Protein AF-A0A7X6X0U5-F1 (afdb_monomer)

Foldseek 3Di:
DVVVVCVVVVHPDDPVVVVVVLVVCCVVQQWDWDADDPGDIDIDGPPVDDWAWEAAPPPRDIDTDDDVVVVVVVCVVCVVVVHDDPDDYDYHYDHDPVRVVVVVVD

Solvent-accessible surface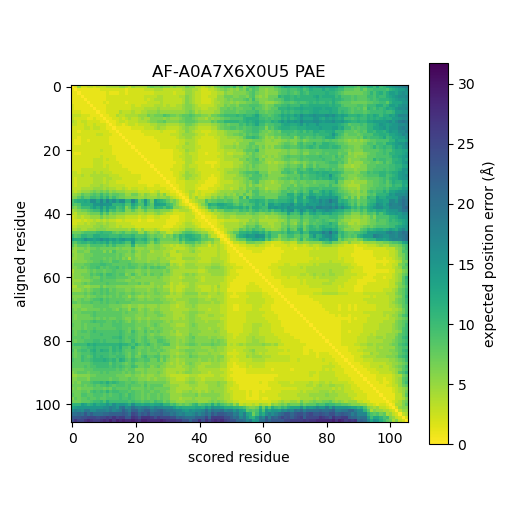 area (backbone atoms only — not comparable to full-atom values): 6603 Å² total; per-residue (Å²): 106,71,66,60,52,40,50,76,70,72,46,94,72,56,68,69,56,52,53,53,50,53,52,49,34,35,76,69,57,52,25,43,77,49,79,46,94,88,79,51,72,47,77,43,74,55,81,80,76,83,66,34,40,39,36,16,79,82,78,69,49,72,43,80,45,77,55,72,69,58,53,55,49,53,53,49,55,29,51,77,70,74,43,84,81,86,78,88,86,58,76,45,80,45,70,44,72,68,61,51,53,62,59,73,76,110

Sequence (106 aa):
DVYRTLIAEDVDIGLATVYRVLTQFEQAGILVRSQFDGGKAVFELNDGDHHDHLICTHCNKVVEFSDEKIETRQYKVAEEHGFVLESHTMMLYGMCPDCARTKRTR

pLDDT: mean 89.97, std 9.04, range [48.16, 98.38]

Nearest PDB structures (foldseek):
  2w57-assembly1_B  TM=9.195E-01  e=4.357E-11  Vibrio cholerae
  5nhk-assembly1_B  TM=9.320E-01  e=3.102E-10  Francisella tularensis
  5nbc-assembly1_D  TM=9.369E-01  e=1.700E-09  Francisella tularensis
  5nbc-assembly1_C  TM=9.352E-01  e=3.063E-09  Francisella tularensis
  1mzb-assembly1_A  TM=7.780E-01  e=2.095E-10  Pseudomonas aeruginosa

Secondary structure (DSSP, 8-state):
-HHHHHHHTT----HHHHHHHHHHHHHTTSEEEEE-TTS-EEEEE--S---EEEEETTT--EEEE--HHHHHHHHHHHHHTT--------EEEE--HHHHHHHHT-

Mean predicted aligned error: 6.22 Å

Radius of gyration: 17.58 Å; Cα contacts (8 Å, |Δi|>4): 97; chains: 1; bounding box: 50×24×43 Å

Structure (mmCIF, N/CA/C/O backbone):
data_AF-A0A7X6X0U5-F1
#
_entry.id   AF-A0A7X6X0U5-F1
#
loop_
_atom_site.group_PDB
_atom_site.id
_atom_site.type_symbol
_atom_site.label_atom_id
_atom_site.label_alt_id
_atom_site.label_comp_id
_atom_site.label_asym_id
_atom_site.label_entity_id
_atom_site.label_seq_id
_atom_site.pdbx_PDB_ins_code
_atom_site.Cartn_x
_atom_site.Cartn_y
_atom_site.Cartn_z
_atom_site.occupancy
_atom_site.B_iso_or_equiv
_atom_site.auth_seq_id
_atom_site.auth_comp_id
_atom_site.auth_asym_id
_atom_site.auth_atom_id
_atom_site.pdbx_PDB_model_num
ATOM 1 N N . ASP A 1 1 ? 8.318 -1.827 -11.071 1.00 85.06 1 ASP A N 1
ATOM 2 C CA . ASP A 1 1 ? 9.002 -3.089 -10.730 1.00 85.06 1 ASP A CA 1
ATOM 3 C C . ASP A 1 1 ? 8.748 -4.158 -11.780 1.00 85.06 1 ASP A C 1
ATOM 5 O O . ASP A 1 1 ? 9.697 -4.478 -12.477 1.00 85.06 1 ASP A O 1
ATOM 9 N N . VAL A 1 2 ? 7.494 -4.548 -12.041 1.00 90.12 2 VAL A N 1
ATOM 10 C CA . VAL A 1 2 ? 7.108 -5.517 -13.098 1.00 90.12 2 VAL A CA 1
ATOM 11 C C . VAL A 1 2 ? 7.838 -5.322 -14.438 1.00 90.12 2 VAL A C 1
ATOM 13 O O . VAL A 1 2 ? 8.499 -6.236 -14.912 1.00 90.12 2 VAL A O 1
ATOM 16 N N . TYR A 1 3 ? 7.796 -4.117 -15.025 1.00 91.19 3 TYR A N 1
ATOM 17 C CA . TYR A 1 3 ? 8.489 -3.837 -16.294 1.00 91.19 3 TYR A CA 1
ATOM 18 C C . TYR A 1 3 ? 10.002 -4.105 -16.233 1.00 91.19 3 TYR A C 1
ATOM 20 O O . TYR A 1 3 ? 10.570 -4.651 -17.170 1.00 91.19 3 TYR A O 1
ATOM 28 N N . ARG A 1 4 ? 10.660 -3.742 -15.123 1.00 90.06 4 ARG A N 1
ATOM 29 C CA . ARG A 1 4 ? 12.106 -3.955 -14.963 1.00 90.06 4 ARG A CA 1
ATOM 30 C C . ARG A 1 4 ? 12.436 -5.441 -14.863 1.00 90.06 4 ARG A C 1
ATOM 32 O O . ARG A 1 4 ? 13.438 -5.851 -15.432 1.00 90.06 4 ARG A O 1
ATOM 39 N N . THR A 1 5 ? 11.601 -6.217 -14.173 1.00 93.69 5 THR A N 1
ATOM 40 C CA . THR A 1 5 ? 11.740 -7.676 -14.089 1.00 93.69 5 THR A CA 1
ATOM 41 C C . THR A 1 5 ? 11.614 -8.317 -15.469 1.00 93.69 5 THR A C 1
ATOM 43 O O . THR A 1 5 ? 12.504 -9.054 -15.862 1.00 93.69 5 THR A O 1
ATOM 46 N N . LEU A 1 6 ? 10.586 -7.957 -16.247 1.00 94.38 6 LEU A N 1
ATOM 47 C CA . LEU A 1 6 ? 10.363 -8.519 -17.586 1.00 94.38 6 LEU A CA 1
ATOM 48 C C . LEU A 1 6 ? 11.524 -8.229 -18.553 1.00 94.38 6 LEU A C 1
ATOM 50 O O . LEU A 1 6 ? 11.956 -9.118 -19.275 1.00 94.38 6 LEU A O 1
ATOM 54 N N . ILE A 1 7 ? 12.083 -7.015 -18.524 1.00 95.00 7 ILE A N 1
ATOM 55 C CA . ILE A 1 7 ? 13.273 -6.684 -19.326 1.00 95.00 7 ILE A CA 1
ATOM 56 C C . ILE A 1 7 ? 14.512 -7.458 -18.850 1.00 95.00 7 ILE A C 1
ATOM 58 O O . ILE A 1 7 ? 15.329 -7.864 -19.669 1.00 95.00 7 ILE A O 1
ATOM 62 N N . ALA A 1 8 ? 14.670 -7.680 -17.540 1.00 94.56 8 ALA A N 1
ATOM 63 C CA . ALA A 1 8 ? 15.770 -8.488 -17.006 1.00 94.56 8 ALA A CA 1
ATOM 64 C C . ALA A 1 8 ? 15.659 -9.977 -17.387 1.00 94.56 8 ALA A C 1
ATOM 66 O O . ALA A 1 8 ? 16.667 -10.678 -17.406 1.00 94.56 8 ALA A O 1
ATOM 67 N N . GLU A 1 9 ? 14.450 -10.437 -17.710 1.00 96.19 9 GLU A N 1
ATOM 68 C CA . GLU A 1 9 ? 14.148 -11.767 -18.250 1.00 96.19 9 GLU A CA 1
ATOM 69 C C . GLU A 1 9 ? 14.173 -11.810 -19.792 1.00 96.19 9 GLU A C 1
ATOM 71 O O . GLU A 1 9 ? 13.753 -12.799 -20.386 1.00 96.19 9 GLU A O 1
ATOM 76 N N . ASP A 1 10 ? 14.680 -10.755 -20.442 1.00 95.06 10 ASP A N 1
ATOM 77 C CA . ASP A 1 10 ? 14.823 -10.633 -21.902 1.00 95.06 10 ASP A CA 1
ATOM 78 C C . ASP A 1 10 ? 13.482 -10.699 -22.669 1.00 95.06 10 ASP A C 1
ATOM 80 O O . ASP A 1 10 ? 13.406 -11.092 -23.835 1.00 95.06 10 ASP A O 1
ATOM 84 N N . VAL A 1 11 ? 12.389 -10.296 -22.009 1.00 95.44 11 VAL A N 1
ATOM 85 C CA . VAL A 1 11 ? 11.056 -10.204 -22.617 1.00 95.44 11 VAL A CA 1
ATOM 86 C C . VAL A 1 11 ? 10.919 -8.879 -23.370 1.00 95.44 11 VAL A C 1
ATOM 88 O O . VAL A 1 11 ? 10.929 -7.806 -22.764 1.00 95.44 11 VAL A O 1
ATOM 91 N N . ASP A 1 12 ? 10.705 -8.944 -24.687 1.00 93.25 12 ASP A N 1
ATOM 92 C CA . ASP A 1 12 ? 10.413 -7.767 -25.515 1.00 93.25 12 ASP A CA 1
ATOM 93 C C . ASP A 1 12 ? 8.968 -7.284 -25.296 1.00 93.25 12 ASP A C 1
ATOM 95 O O . ASP A 1 12 ? 8.003 -7.788 -25.878 1.00 93.25 12 ASP A O 1
ATOM 99 N N . ILE A 1 13 ? 8.804 -6.321 -24.388 1.00 94.69 13 ILE A N 1
ATOM 100 C CA . ILE A 1 13 ? 7.509 -5.740 -24.037 1.00 94.69 13 ILE A CA 1
ATOM 101 C C . ILE A 1 13 ? 7.639 -4.248 -23.741 1.00 94.69 13 ILE A C 1
ATOM 103 O O . ILE A 1 13 ? 8.564 -3.800 -23.075 1.00 94.69 13 ILE A O 1
ATOM 107 N N . GLY A 1 14 ? 6.672 -3.451 -24.198 1.00 94.94 14 GLY A N 1
ATOM 108 C CA . GLY A 1 14 ? 6.616 -2.020 -23.900 1.00 94.94 14 GLY A CA 1
ATOM 109 C C . GLY A 1 14 ? 5.995 -1.709 -22.533 1.00 94.94 14 GLY A C 1
ATOM 110 O O . GLY A 1 14 ? 5.045 -2.365 -22.100 1.00 94.94 14 GLY A O 1
ATOM 111 N N . LEU A 1 15 ? 6.450 -0.626 -21.892 1.00 92.25 15 LEU A N 1
ATOM 112 C CA . LEU A 1 15 ? 5.908 -0.144 -20.612 1.00 92.25 15 LEU A CA 1
ATOM 113 C C . LEU A 1 15 ? 4.384 0.078 -20.654 1.00 92.25 15 LEU A C 1
ATOM 115 O O . LEU A 1 15 ? 3.677 -0.284 -19.716 1.00 92.25 15 LEU A O 1
ATOM 119 N N . ALA A 1 16 ? 3.865 0.628 -21.755 1.00 94.31 16 ALA A N 1
ATOM 120 C CA . ALA A 1 16 ? 2.430 0.851 -21.939 1.00 94.31 16 ALA A CA 1
ATOM 121 C C . ALA A 1 16 ? 1.624 -0.462 -21.922 1.00 94.31 16 ALA A C 1
ATOM 123 O O . ALA A 1 16 ? 0.525 -0.506 -21.370 1.00 94.31 16 ALA A O 1
ATOM 124 N N . THR A 1 17 ? 2.180 -1.543 -22.479 1.00 96.00 17 THR A N 1
ATOM 125 C CA . THR A 1 17 ? 1.556 -2.872 -22.460 1.00 96.00 17 THR A CA 1
ATOM 126 C C . THR A 1 17 ? 1.486 -3.419 -21.040 1.00 96.00 17 THR A C 1
ATOM 128 O O . THR A 1 17 ? 0.435 -3.918 -20.648 1.00 96.00 17 THR A O 1
ATOM 131 N N . VAL A 1 18 ? 2.557 -3.264 -20.253 1.00 94.56 18 VAL A N 1
ATOM 132 C CA . VAL A 1 18 ? 2.576 -3.680 -18.841 1.00 94.56 18 VAL A CA 1
ATOM 133 C C . VAL A 1 18 ? 1.474 -2.972 -18.054 1.00 94.56 18 VAL A C 1
ATOM 135 O O . VAL A 1 18 ? 0.671 -3.637 -17.407 1.00 94.56 18 VAL A O 1
ATOM 138 N N . TYR A 1 19 ? 1.370 -1.643 -18.159 1.00 92.00 19 TYR A N 1
ATOM 139 C CA . TYR A 1 19 ? 0.309 -0.897 -17.472 1.00 92.00 19 TYR A CA 1
ATOM 140 C C . TYR A 1 19 ? -1.092 -1.312 -17.922 1.00 92.00 19 TYR A C 1
ATOM 142 O O . TYR A 1 19 ? -1.965 -1.500 -17.080 1.00 92.00 19 TYR A O 1
ATOM 150 N N . ARG A 1 20 ? -1.308 -1.515 -19.229 1.00 94.88 20 ARG A N 1
ATOM 151 C CA . ARG A 1 20 ? -2.603 -1.971 -19.749 1.00 94.88 20 ARG A CA 1
ATOM 152 C C . ARG A 1 20 ? -3.014 -3.317 -19.150 1.00 94.88 20 ARG A C 1
ATOM 154 O O . ARG A 1 20 ? -4.171 -3.469 -18.780 1.00 94.88 20 ARG A O 1
ATOM 161 N N . VAL A 1 21 ? -2.091 -4.274 -19.052 1.00 95.69 21 VAL A N 1
ATOM 162 C CA . VAL A 1 21 ? -2.376 -5.601 -18.480 1.00 95.69 21 VAL A CA 1
ATOM 163 C C . VAL A 1 21 ? -2.642 -5.513 -16.976 1.00 95.69 21 VAL A C 1
ATOM 165 O O . VAL A 1 21 ? -3.605 -6.107 -16.505 1.00 95.69 21 VAL A O 1
ATOM 168 N N . LEU A 1 22 ? -1.862 -4.724 -16.229 1.00 95.19 22 LEU A N 1
ATOM 169 C CA . LEU A 1 22 ? -2.105 -4.511 -14.796 1.00 95.19 22 LEU A CA 1
ATOM 170 C C . LEU A 1 22 ? -3.492 -3.905 -14.537 1.00 95.19 22 LEU A C 1
ATOM 172 O O . LEU A 1 22 ? -4.221 -4.397 -13.683 1.00 95.19 22 LEU A O 1
ATOM 176 N N . THR A 1 23 ? -3.901 -2.908 -15.327 1.00 93.06 23 THR A N 1
ATOM 177 C CA . THR A 1 23 ? -5.254 -2.335 -15.246 1.00 93.06 23 THR A CA 1
ATOM 178 C C . THR A 1 23 ? -6.341 -3.338 -15.647 1.00 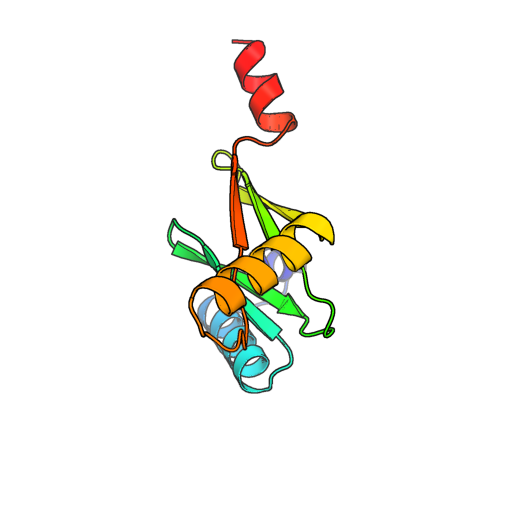93.06 23 THR A C 1
ATOM 180 O O . THR A 1 23 ? -7.422 -3.325 -15.070 1.00 93.06 23 THR A O 1
ATOM 183 N N . GLN A 1 24 ? -6.085 -4.236 -16.602 1.00 96.50 24 GLN A N 1
ATOM 184 C CA . GLN A 1 24 ? -7.034 -5.305 -16.943 1.00 96.50 24 GLN A CA 1
ATOM 185 C C . GLN A 1 24 ? -7.206 -6.305 -15.793 1.00 96.50 24 GLN A C 1
ATOM 187 O O . GLN A 1 24 ? -8.325 -6.730 -15.521 1.00 96.50 24 GLN A O 1
ATOM 192 N N . PHE A 1 25 ? -6.125 -6.662 -15.097 1.00 96.19 25 PHE A N 1
ATOM 193 C CA . PHE A 1 25 ? -6.197 -7.525 -13.918 1.00 96.19 25 PHE A CA 1
ATOM 194 C C . PHE A 1 25 ? -6.871 -6.841 -12.725 1.00 96.19 25 PHE A C 1
ATOM 196 O O . PHE A 1 25 ? -7.643 -7.490 -12.026 1.00 96.19 25 PHE A O 1
ATOM 203 N N . GLU A 1 26 ? -6.650 -5.541 -12.535 1.00 93.69 26 GLU A N 1
ATOM 204 C CA . GLU A 1 26 ? -7.391 -4.718 -11.569 1.00 93.69 26 GLU A CA 1
ATOM 205 C C . GLU A 1 26 ? -8.899 -4.732 -11.871 1.00 93.69 26 GLU A C 1
ATOM 207 O O . GLU A 1 26 ? -9.709 -5.065 -11.013 1.00 93.69 26 GLU A O 1
ATOM 212 N N . GLN A 1 27 ? -9.289 -4.463 -13.121 1.00 93.31 27 GLN A N 1
ATOM 213 C CA . GLN A 1 27 ? -10.694 -4.486 -13.552 1.00 93.31 27 GLN A CA 1
ATOM 214 C C . GLN A 1 27 ? -11.345 -5.867 -13.421 1.00 93.31 27 GLN A C 1
ATOM 216 O O . GLN A 1 27 ? -12.545 -5.962 -13.179 1.00 93.31 27 GLN A O 1
ATOM 221 N N . ALA A 1 28 ? -10.563 -6.935 -13.589 1.00 95.00 28 ALA A N 1
ATOM 222 C CA . ALA A 1 28 ? -11.011 -8.308 -13.386 1.00 95.00 28 ALA A CA 1
ATOM 223 C C . ALA A 1 28 ? -11.071 -8.716 -11.900 1.00 95.00 28 ALA A C 1
ATOM 225 O O . ALA A 1 28 ? -11.461 -9.843 -11.606 1.00 95.00 28 ALA A O 1
ATOM 226 N N . GLY A 1 29 ? -10.669 -7.837 -10.973 1.00 89.19 29 GLY A N 1
ATOM 227 C CA . GLY A 1 29 ? -10.619 -8.116 -9.538 1.00 89.19 29 GLY A CA 1
ATOM 228 C C . GLY A 1 29 ? -9.501 -9.076 -9.124 1.00 89.19 29 GLY A C 1
ATOM 229 O O . GLY A 1 29 ? -9.537 -9.585 -8.010 1.00 89.19 29 GLY A O 1
ATOM 230 N N . ILE A 1 30 ? -8.530 -9.337 -10.005 1.00 92.75 30 ILE A N 1
ATOM 231 C CA . ILE A 1 30 ? -7.360 -10.193 -9.738 1.00 92.75 30 ILE A CA 1
ATOM 232 C C . ILE A 1 30 ? -6.296 -9.411 -8.968 1.00 92.75 30 ILE A C 1
ATOM 234 O O . ILE A 1 30 ? -5.586 -9.984 -8.144 1.00 92.75 30 ILE A O 1
ATOM 238 N N . LEU A 1 31 ? -6.178 -8.111 -9.253 1.00 93.44 31 LEU A N 1
ATOM 239 C CA . LEU A 1 31 ? -5.287 -7.205 -8.541 1.00 93.44 31 LEU A CA 1
ATOM 240 C C . LEU A 1 31 ? -6.082 -6.130 -7.804 1.00 93.44 31 LEU A C 1
ATOM 242 O O . LEU A 1 31 ? -7.101 -5.655 -8.302 1.00 93.44 31 LEU A O 1
ATOM 246 N N . VAL A 1 32 ? -5.565 -5.692 -6.664 1.00 89.25 32 VAL A N 1
ATOM 247 C CA . VAL A 1 32 ? -5.958 -4.445 -6.004 1.00 89.25 32 VAL A CA 1
ATOM 248 C C . VAL A 1 32 ? -4.895 -3.398 -6.304 1.00 89.25 32 VAL A C 1
ATOM 250 O O . VAL A 1 32 ? -3.702 -3.701 -6.364 1.00 89.25 32 VAL A O 1
ATOM 253 N N . ARG A 1 33 ? -5.323 -2.155 -6.533 1.00 88.81 33 ARG A N 1
ATOM 254 C CA . ARG A 1 33 ? -4.422 -1.029 -6.761 1.00 88.81 33 ARG A CA 1
ATOM 255 C C . ARG A 1 33 ? -4.435 -0.087 -5.564 1.00 88.81 33 ARG A C 1
ATOM 257 O O . ARG A 1 33 ? -5.446 0.550 -5.286 1.00 88.81 33 ARG A O 1
ATOM 264 N N . SER A 1 34 ? -3.266 0.106 -4.971 1.00 85.06 34 SER A N 1
ATOM 265 C CA . SER A 1 34 ? -3.020 1.108 -3.934 1.00 85.06 34 SER A CA 1
ATOM 266 C C . SER A 1 34 ? -2.301 2.308 -4.550 1.00 85.06 34 SER A C 1
ATOM 268 O O . SER A 1 34 ? -1.288 2.162 -5.245 1.00 85.06 34 SER A O 1
ATOM 270 N N . GLN A 1 35 ? -2.839 3.514 -4.352 1.00 81.88 35 GLN A N 1
ATOM 271 C CA . GLN A 1 35 ? -2.231 4.750 -4.842 1.00 81.88 35 GLN A CA 1
ATOM 272 C C . GLN A 1 35 ? -1.617 5.531 -3.682 1.00 81.88 35 GLN A C 1
ATOM 274 O O . GLN A 1 35 ? -2.329 6.074 -2.845 1.00 81.88 35 GLN A O 1
ATOM 279 N N . PHE A 1 36 ? -0.286 5.594 -3.665 1.00 76.88 36 PHE A N 1
ATOM 280 C CA . PHE A 1 36 ? 0.472 6.247 -2.603 1.00 76.88 36 PHE A CA 1
ATOM 281 C C . PHE A 1 36 ? 0.754 7.718 -2.916 1.00 76.88 36 PHE A C 1
ATOM 283 O O . PHE A 1 36 ? 0.913 8.116 -4.082 1.00 76.88 36 PHE A O 1
ATOM 290 N N . ASP A 1 37 ? 0.908 8.511 -1.857 1.00 68.06 37 ASP A N 1
ATOM 291 C CA . ASP A 1 37 ? 1.356 9.895 -1.954 1.00 68.06 37 ASP A CA 1
ATOM 292 C C . ASP A 1 37 ? 2.753 9.934 -2.595 1.00 68.06 37 ASP A C 1
ATOM 294 O O . ASP A 1 37 ? 3.691 9.265 -2.158 1.00 68.06 37 ASP A O 1
ATOM 298 N N . GLY A 1 38 ? 2.881 10.675 -3.700 1.00 65.12 38 GLY A N 1
ATOM 299 C CA . GLY A 1 38 ? 4.067 10.659 -4.572 1.00 65.12 38 GLY A CA 1
ATOM 300 C C . GLY A 1 38 ? 3.837 10.031 -5.952 1.00 65.12 38 GLY A C 1
ATOM 301 O O . GLY A 1 38 ? 4.770 9.951 -6.750 1.00 65.12 38 GLY A O 1
ATOM 302 N N . GLY A 1 39 ? 2.606 9.610 -6.263 1.00 69.31 39 GLY A N 1
ATOM 303 C CA . GLY A 1 39 ? 2.203 9.1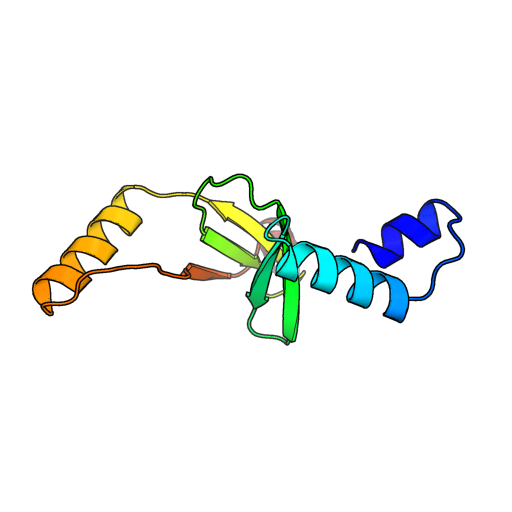87 -7.610 1.00 69.31 39 GLY A CA 1
ATOM 304 C C . GLY A 1 39 ? 2.607 7.758 -7.979 1.00 69.31 39 GLY A C 1
ATOM 305 O O . GLY A 1 39 ? 2.392 7.335 -9.116 1.00 69.31 39 GLY A O 1
ATOM 306 N N . LYS A 1 40 ? 3.164 6.992 -7.032 1.00 74.19 40 LYS A N 1
ATOM 307 C CA . LYS A 1 40 ? 3.452 5.568 -7.221 1.00 74.19 40 LYS A CA 1
ATOM 308 C C . LYS A 1 40 ? 2.168 4.769 -6.988 1.00 74.19 40 LYS A C 1
ATOM 310 O O . LYS A 1 40 ? 1.611 4.792 -5.896 1.00 74.19 40 LYS A O 1
ATOM 315 N N . ALA A 1 41 ? 1.723 4.053 -8.015 1.00 81.56 41 ALA A N 1
ATOM 316 C CA . ALA A 1 41 ? 0.724 3.002 -7.873 1.00 81.56 41 ALA A CA 1
ATOM 317 C C . ALA A 1 41 ? 1.429 1.669 -7.605 1.00 81.56 41 ALA A C 1
ATOM 319 O O . ALA A 1 41 ? 2.431 1.359 -8.260 1.00 81.56 41 ALA A O 1
ATOM 320 N N . VAL A 1 42 ? 0.901 0.895 -6.667 1.00 84.94 42 VAL A N 1
ATOM 321 C CA . VAL A 1 42 ? 1.272 -0.504 -6.455 1.00 84.94 42 VAL A CA 1
ATOM 322 C C . VAL A 1 42 ? 0.060 -1.365 -6.751 1.00 84.94 42 VAL A C 1
ATOM 324 O O . VAL 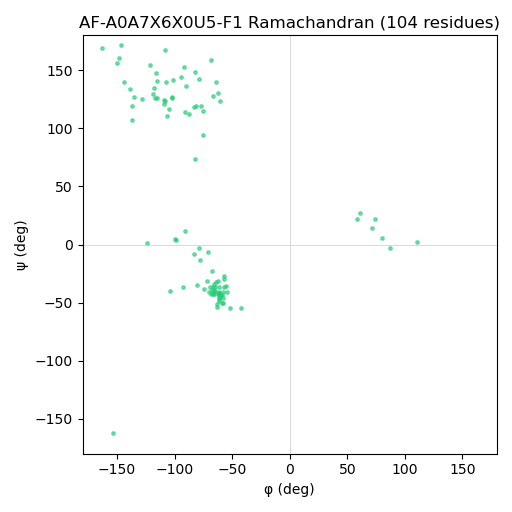A 1 42 ? -1.071 -0.968 -6.486 1.00 84.94 42 VAL A O 1
ATOM 327 N N . PHE A 1 43 ? 0.326 -2.498 -7.390 1.00 89.00 43 PHE A N 1
ATOM 328 C CA . PHE A 1 43 ? -0.666 -3.508 -7.700 1.00 89.00 43 PHE A CA 1
ATOM 329 C C . PHE A 1 43 ? -0.302 -4.765 -6.917 1.00 89.00 43 PHE A C 1
ATOM 331 O O . PHE A 1 43 ? 0.830 -5.239 -7.033 1.00 89.00 43 PHE A O 1
ATOM 338 N N . GLU A 1 44 ? -1.254 -5.277 -6.154 1.00 88.44 44 GLU A N 1
ATOM 339 C CA . GLU A 1 44 ? -1.135 -6.452 -5.287 1.00 88.44 44 GLU A CA 1
ATOM 340 C C . GLU A 1 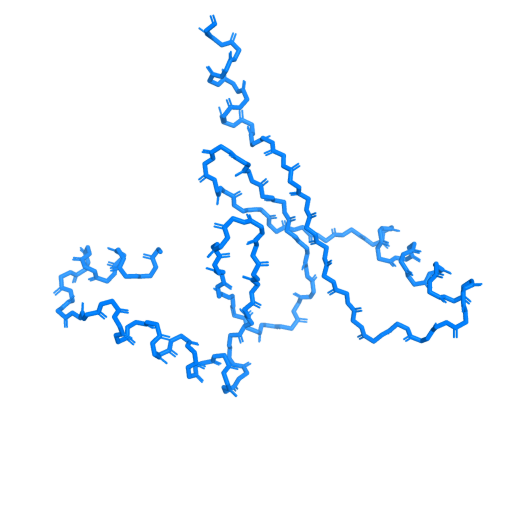44 ? -2.174 -7.489 -5.707 1.00 88.44 44 GLU A C 1
ATOM 342 O O . GLU A 1 44 ? -3.180 -7.128 -6.315 1.00 88.44 44 GLU A O 1
ATOM 347 N N . LEU A 1 45 ? -1.929 -8.775 -5.445 1.00 88.88 45 LEU A N 1
ATOM 348 C CA . LEU A 1 45 ? -2.946 -9.803 -5.674 1.00 88.88 45 LEU A CA 1
ATOM 349 C C . LEU A 1 45 ? -4.133 -9.552 -4.750 1.00 88.88 45 LEU A C 1
ATOM 351 O O . LEU A 1 45 ? -3.962 -9.218 -3.586 1.00 88.88 45 LEU A O 1
ATOM 355 N N . ASN A 1 46 ? -5.335 -9.736 -5.278 1.00 84.69 46 ASN A N 1
ATOM 356 C CA . ASN A 1 46 ? -6.541 -9.728 -4.472 1.00 84.69 46 ASN A CA 1
ATOM 357 C C . ASN A 1 46 ? -6.731 -11.114 -3.834 1.00 84.69 46 ASN A C 1
ATOM 359 O O . ASN A 1 46 ? -7.540 -11.917 -4.300 1.00 84.69 46 ASN A O 1
ATOM 363 N N . ASP A 1 47 ? -5.912 -11.433 -2.834 1.00 81.50 47 ASP A N 1
ATOM 364 C CA . ASP A 1 47 ? -5.966 -12.697 -2.085 1.00 81.50 47 ASP A CA 1
ATOM 365 C C . ASP A 1 47 ? -7.008 -12.690 -0.951 1.00 81.50 47 ASP A C 1
ATOM 367 O O . ASP A 1 47 ? -7.338 -13.746 -0.412 1.00 81.50 47 ASP A O 1
ATOM 371 N N . GLY A 1 48 ? -7.603 -11.527 -0.672 1.00 72.00 48 GLY A N 1
ATOM 372 C CA . GLY A 1 48 ? -8.679 -11.349 0.300 1.00 72.00 48 GLY A CA 1
ATOM 373 C C . GLY A 1 48 ? -8.199 -11.096 1.730 1.00 72.00 48 GLY A C 1
ATOM 374 O O . GLY A 1 48 ? -9.041 -10.844 2.594 1.00 72.00 48 GLY A O 1
ATOM 375 N N . ASP A 1 49 ? -6.887 -11.112 1.977 1.00 77.75 49 ASP A N 1
ATOM 376 C CA . ASP A 1 49 ? -6.326 -10.819 3.293 1.00 77.75 49 ASP A CA 1
ATOM 377 C C . ASP A 1 49 ? -6.106 -9.307 3.449 1.00 77.75 49 ASP A C 1
ATOM 379 O O . ASP A 1 49 ? -5.262 -8.692 2.793 1.00 77.75 49 ASP A O 1
ATOM 383 N N . HIS A 1 50 ? -6.884 -8.691 4.345 1.00 84.12 50 HIS A N 1
ATOM 384 C CA . HIS A 1 50 ? -6.761 -7.266 4.656 1.00 84.12 50 HIS A CA 1
ATOM 385 C C . HIS A 1 50 ? -5.430 -6.959 5.352 1.00 84.12 50 HIS A C 1
ATOM 387 O O . HIS A 1 50 ? -5.094 -7.553 6.383 1.00 84.12 50 HIS A O 1
ATOM 393 N N . HIS A 1 51 ? -4.705 -5.986 4.810 1.00 91.19 51 HIS A N 1
ATOM 394 C CA . HIS A 1 51 ? -3.462 -5.474 5.361 1.00 91.19 51 HIS A CA 1
ATOM 395 C C . HIS A 1 51 ? -3.281 -3.994 5.011 1.00 91.19 51 HIS A C 1
ATOM 397 O O . HIS A 1 51 ? -3.800 -3.491 4.016 1.00 91.19 51 HIS A O 1
ATOM 403 N N . ASP A 1 52 ? -2.486 -3.320 5.831 1.00 92.12 52 ASP A N 1
ATOM 404 C CA . ASP A 1 52 ? -2.105 -1.923 5.685 1.00 92.12 52 ASP A CA 1
ATOM 405 C C . ASP A 1 52 ? -0.636 -1.793 5.274 1.00 92.12 52 ASP A C 1
ATOM 407 O O . ASP A 1 52 ? 0.160 -2.735 5.371 1.00 92.12 52 ASP A O 1
ATOM 411 N N . HIS A 1 53 ? -0.233 -0.587 4.864 1.00 92.50 53 HIS A N 1
ATOM 412 C CA . HIS A 1 53 ? 1.101 -0.352 4.306 1.00 92.50 53 HIS A CA 1
ATOM 413 C C . HIS A 1 53 ? 1.940 0.621 5.139 1.00 92.50 53 HIS A C 1
ATOM 415 O O . HIS A 1 53 ? 1.512 1.720 5.489 1.00 92.50 53 HIS A O 1
ATOM 421 N N . LEU A 1 54 ? 3.205 0.269 5.384 1.00 93.06 54 LEU A N 1
ATOM 422 C CA . LEU A 1 54 ? 4.254 1.180 5.848 1.00 93.06 54 LEU A CA 1
ATOM 423 C C . LEU A 1 54 ? 5.199 1.507 4.683 1.00 93.06 54 LEU A C 1
ATOM 425 O O . LEU A 1 54 ? 5.913 0.639 4.177 1.00 93.06 54 LEU A O 1
ATOM 429 N N . ILE A 1 55 ? 5.248 2.777 4.284 1.00 91.12 55 ILE A N 1
ATOM 430 C CA . ILE A 1 55 ? 5.993 3.259 3.122 1.00 91.12 55 ILE A CA 1
ATOM 431 C C . ILE A 1 55 ? 7.211 4.079 3.558 1.00 91.12 55 ILE A C 1
ATOM 433 O O . ILE A 1 55 ? 7.120 5.081 4.272 1.00 91.12 55 ILE A O 1
ATOM 437 N N . CYS A 1 56 ? 8.389 3.677 3.084 1.00 92.00 56 CYS A N 1
ATOM 438 C CA . CYS A 1 56 ? 9.618 4.437 3.261 1.00 92.00 56 CYS A CA 1
ATOM 439 C C . CYS A 1 56 ? 9.672 5.631 2.304 1.00 92.00 56 CYS A C 1
ATOM 441 O O . CYS A 1 56 ? 9.780 5.465 1.092 1.00 92.00 56 CYS A O 1
ATOM 443 N N . THR A 1 57 ? 9.748 6.830 2.863 1.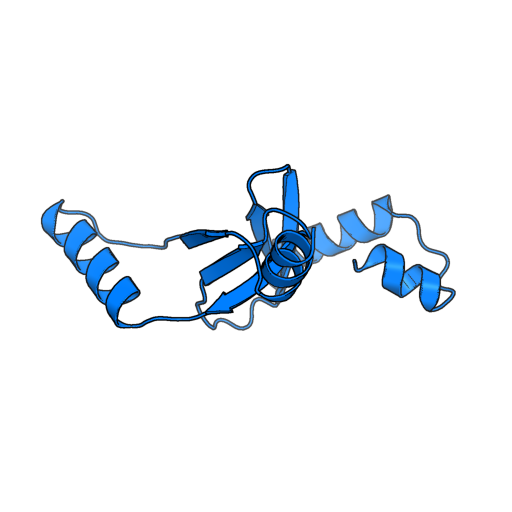00 90.69 57 THR A N 1
ATOM 444 C CA . THR A 1 57 ? 9.845 8.106 2.137 1.00 90.69 57 THR A CA 1
ATOM 445 C C . THR A 1 57 ? 11.200 8.347 1.452 1.00 90.69 57 THR A C 1
ATOM 447 O O . THR A 1 57 ? 11.345 9.313 0.708 1.00 90.69 57 THR A O 1
ATOM 450 N N . HIS A 1 58 ? 12.202 7.483 1.668 1.00 90.56 58 HIS A N 1
ATOM 451 C CA . HIS A 1 58 ? 13.543 7.610 1.067 1.00 90.56 58 HIS A CA 1
ATOM 452 C C . HIS A 1 58 ? 13.795 6.647 -0.086 1.00 90.56 58 HIS A C 1
ATOM 454 O O . HIS A 1 58 ? 14.445 7.021 -1.057 1.00 90.56 58 HIS A O 1
ATOM 460 N N . CYS A 1 59 ? 13.328 5.404 0.025 1.00 90.19 59 CYS A N 1
ATOM 461 C CA . CYS A 1 59 ? 13.592 4.363 -0.973 1.00 90.19 59 CYS A CA 1
ATOM 462 C C . CYS A 1 59 ? 12.329 3.721 -1.553 1.00 90.19 59 CYS A C 1
ATOM 464 O O . CYS A 1 59 ? 12.441 2.817 -2.376 1.00 90.19 59 CYS A O 1
ATOM 466 N N . ASN A 1 60 ? 11.137 4.171 -1.144 1.00 87.06 60 ASN A N 1
ATOM 467 C CA . ASN A 1 60 ? 9.842 3.626 -1.563 1.00 87.06 60 ASN A CA 1
ATOM 468 C C . ASN A 1 60 ? 9.647 2.135 -1.241 1.00 87.06 60 ASN A C 1
ATOM 470 O O . ASN A 1 60 ? 8.832 1.471 -1.885 1.00 87.06 60 ASN A O 1
ATOM 474 N N . LYS A 1 61 ? 10.404 1.605 -0.268 1.00 88.44 61 LYS A N 1
ATOM 475 C CA . LYS A 1 61 ? 10.158 0.280 0.309 1.00 88.44 61 LYS A CA 1
ATOM 476 C C . LYS A 1 61 ? 8.784 0.286 0.972 1.00 88.44 61 LYS A C 1
ATOM 478 O O . LYS A 1 61 ? 8.515 1.187 1.763 1.00 88.44 61 LYS A O 1
ATOM 483 N N . VAL A 1 62 ? 7.978 -0.718 0.658 1.00 88.69 62 VAL A N 1
ATOM 484 C CA . VAL A 1 62 ? 6.669 -0.966 1.264 1.00 88.69 62 VAL A CA 1
ATOM 485 C C . VAL A 1 62 ? 6.797 -2.185 2.173 1.00 88.69 62 VAL A C 1
ATOM 487 O O . VAL A 1 62 ? 7.541 -3.116 1.855 1.00 88.69 62 VAL A O 1
ATOM 490 N N . VAL A 1 63 ? 6.152 -2.135 3.333 1.00 91.69 63 VAL A N 1
ATOM 491 C CA . VAL A 1 63 ? 6.017 -3.256 4.266 1.00 91.69 63 VAL A CA 1
ATOM 492 C C . VAL A 1 63 ? 4.538 -3.397 4.591 1.00 91.69 63 VAL A C 1
ATOM 494 O O . VAL A 1 63 ? 3.927 -2.424 5.025 1.00 91.69 63 VAL A O 1
ATOM 497 N N . GLU A 1 64 ? 3.997 -4.588 4.381 1.00 91.38 64 GLU A N 1
ATOM 498 C CA . GLU A 1 64 ? 2.630 -4.947 4.757 1.00 91.38 64 GLU A CA 1
ATOM 499 C C . GLU A 1 64 ? 2.567 -5.240 6.260 1.00 91.38 64 GLU A C 1
ATOM 501 O O . GLU A 1 64 ? 3.504 -5.808 6.838 1.00 91.38 64 GLU A O 1
ATOM 506 N N . PHE A 1 65 ? 1.481 -4.836 6.910 1.00 93.31 65 PHE A N 1
ATOM 507 C CA . PHE A 1 65 ? 1.203 -5.190 8.296 1.00 93.31 65 PHE A CA 1
ATOM 508 C C . PHE A 1 65 ? -0.301 -5.308 8.545 1.00 93.31 65 PHE A C 1
ATOM 510 O O . PHE A 1 65 ? -1.110 -4.773 7.800 1.00 93.31 65 PHE A O 1
ATOM 517 N N . SER A 1 66 ? -0.667 -5.992 9.624 1.00 93.50 66 SER A N 1
ATOM 518 C CA . SER A 1 66 ? -2.037 -6.041 10.133 1.00 93.50 66 SER A CA 1
ATOM 519 C C . SER A 1 66 ? -1.988 -5.935 11.655 1.00 93.50 66 SER A C 1
ATOM 521 O O . SER A 1 66 ? -1.146 -6.577 12.294 1.00 93.50 66 SER A O 1
ATOM 523 N N . ASP A 1 67 ? -2.834 -5.087 12.240 1.00 95.81 67 ASP A N 1
ATOM 524 C CA . ASP A 1 67 ? -2.896 -4.873 13.688 1.00 95.81 67 ASP A CA 1
ATOM 525 C C . ASP A 1 67 ? -4.353 -4.812 14.163 1.00 95.81 67 ASP A C 1
ATOM 527 O O . ASP A 1 67 ? -5.062 -3.824 13.978 1.00 95.81 67 ASP A O 1
ATOM 531 N N . GLU A 1 68 ? -4.785 -5.870 14.851 1.00 94.62 68 GLU A N 1
ATOM 532 C CA . GLU A 1 68 ? -6.159 -6.024 15.346 1.00 94.62 68 GLU A CA 1
ATOM 533 C C . GLU A 1 68 ? -6.614 -4.868 16.257 1.00 94.62 68 GLU A C 1
ATOM 535 O O . GLU A 1 68 ? -7.802 -4.532 16.313 1.00 94.62 68 GLU A O 1
ATOM 540 N N . LYS A 1 69 ? -5.691 -4.223 16.986 1.00 97.62 69 LYS A N 1
ATOM 541 C CA . LYS A 1 69 ? -6.045 -3.105 17.872 1.00 97.62 69 LYS A CA 1
ATOM 542 C C . LYS A 1 69 ? -6.348 -1.849 17.071 1.00 97.62 69 LYS A C 1
ATOM 544 O O . LYS A 1 69 ? -7.253 -1.107 17.458 1.00 97.62 69 LYS A O 1
ATOM 549 N N . ILE A 1 70 ? -5.600 -1.607 15.997 1.00 97.25 70 ILE A N 1
ATOM 550 C CA . ILE A 1 70 ? -5.863 -0.513 15.062 1.00 97.25 70 ILE A CA 1
ATOM 551 C C . ILE A 1 70 ? -7.220 -0.735 14.398 1.00 97.25 70 ILE A C 1
ATOM 553 O O . ILE A 1 70 ? -8.077 0.141 14.510 1.00 97.25 70 ILE A O 1
ATOM 557 N N . GLU A 1 71 ? -7.457 -1.925 13.846 1.00 95.75 71 GLU A N 1
ATOM 558 C CA . GLU A 1 71 ? -8.734 -2.308 13.228 1.00 95.75 71 GLU A CA 1
ATOM 559 C C . GLU A 1 71 ? -9.915 -2.059 14.169 1.00 95.75 71 GLU A C 1
ATOM 561 O O . GLU A 1 71 ? -10.833 -1.284 13.887 1.00 95.75 71 GLU A O 1
ATOM 566 N N . THR A 1 72 ? -9.844 -2.626 15.376 1.00 96.31 72 THR A N 1
ATOM 567 C CA . THR A 1 72 ? -10.885 -2.464 16.399 1.00 96.31 72 THR A CA 1
ATOM 568 C C . THR A 1 72 ? -11.126 -0.993 16.740 1.00 96.31 72 THR A C 1
ATOM 570 O O . THR A 1 72 ? -12.258 -0.586 17.018 1.00 96.31 72 THR A O 1
ATOM 573 N N . ARG A 1 73 ? -10.073 -0.168 16.765 1.00 97.88 73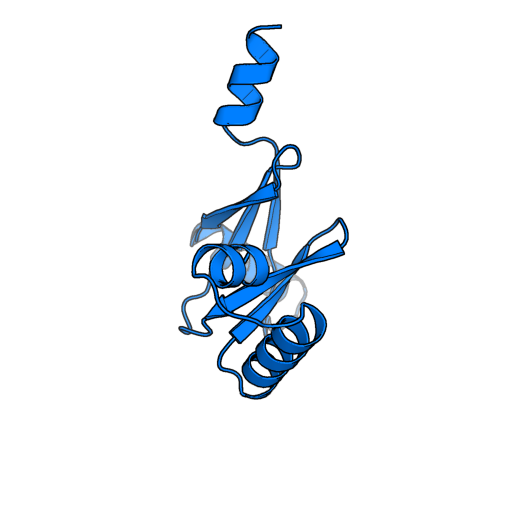 ARG A N 1
ATOM 574 C CA . ARG A 1 73 ? -10.209 1.258 17.063 1.00 97.88 73 ARG A CA 1
ATOM 575 C C . ARG A 1 73 ? -10.902 2.004 15.927 1.00 97.88 73 ARG A C 1
ATOM 577 O O . ARG A 1 73 ? -11.729 2.859 16.232 1.00 97.88 73 ARG A O 1
ATOM 584 N N . GLN A 1 74 ? -10.595 1.694 14.671 1.00 97.56 74 GLN A N 1
ATOM 585 C CA . GLN A 1 74 ? -11.244 2.317 13.518 1.00 97.56 74 GLN A CA 1
ATOM 586 C C . GLN A 1 74 ? -12.754 2.031 13.502 1.00 97.56 74 GLN A C 1
ATOM 588 O O . GLN A 1 74 ? -13.543 2.968 13.385 1.00 97.56 74 GLN A O 1
ATOM 593 N N . TYR A 1 75 ? -13.161 0.777 13.742 1.00 96.44 75 TYR A N 1
ATOM 594 C CA . TYR A 1 75 ? -14.579 0.410 13.869 1.00 96.44 75 TYR A CA 1
ATOM 595 C C . TYR A 1 75 ? -15.290 1.194 14.975 1.00 96.44 75 TYR A C 1
ATOM 597 O O . TYR A 1 75 ? -16.362 1.750 14.746 1.00 96.44 75 TYR A O 1
ATOM 605 N N . LYS A 1 76 ? -14.675 1.297 16.161 1.00 98.00 76 LYS A N 1
ATOM 606 C CA . LYS A 1 76 ? -15.246 2.066 17.280 1.00 98.00 76 LYS A CA 1
ATOM 607 C C . LYS A 1 76 ? -15.411 3.544 16.946 1.00 98.00 76 LYS A C 1
ATOM 609 O O . LYS A 1 76 ? -16.431 4.125 17.282 1.00 98.00 76 LYS A O 1
ATOM 614 N N . VAL A 1 77 ? -14.429 4.150 16.280 1.00 98.25 77 VAL A N 1
ATOM 615 C CA . VAL A 1 77 ? -14.525 5.554 15.852 1.00 98.25 77 VAL A CA 1
ATOM 616 C C . VAL A 1 77 ? -15.677 5.739 14.860 1.00 98.25 77 VAL A C 1
ATOM 618 O O . VAL A 1 77 ? -16.431 6.700 14.984 1.00 98.25 77 VAL A O 1
ATOM 621 N N . ALA A 1 78 ? -15.851 4.823 13.904 1.00 98.19 78 ALA A N 1
A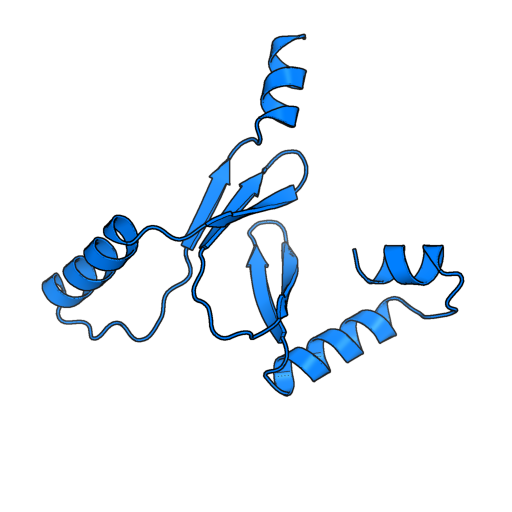TOM 622 C CA . ALA A 1 78 ? -16.977 4.877 12.973 1.00 98.19 78 ALA A CA 1
ATOM 623 C C . ALA A 1 78 ? -18.325 4.780 13.709 1.00 98.19 78 ALA A C 1
ATOM 625 O O . ALA A 1 78 ? -19.204 5.615 13.488 1.00 98.19 78 ALA A O 1
ATOM 626 N N . GLU A 1 79 ? -18.453 3.831 14.641 1.00 97.75 79 GLU A N 1
ATOM 627 C CA . GLU A 1 79 ? -19.651 3.641 15.467 1.00 97.75 79 GLU A CA 1
ATOM 628 C C . GLU A 1 79 ? -19.968 4.874 16.330 1.00 97.75 79 GLU A C 1
ATOM 630 O O . GLU A 1 79 ? -21.107 5.342 16.340 1.00 97.75 79 GLU A O 1
ATOM 635 N N . GLU A 1 80 ? -18.961 5.458 16.992 1.00 98.38 80 GLU A N 1
ATOM 636 C CA . GLU A 1 80 ? -19.085 6.683 17.803 1.00 98.38 80 GLU A CA 1
ATOM 637 C C . GLU A 1 80 ? -19.634 7.872 16.990 1.00 98.38 80 GLU A C 1
ATOM 639 O O . GLU A 1 80 ? -20.292 8.758 17.542 1.00 98.38 80 GLU A O 1
ATOM 644 N N . HIS A 1 81 ? -19.406 7.880 15.675 1.00 98.19 81 HIS A N 1
ATOM 645 C CA . HIS A 1 81 ? -19.908 8.893 14.749 1.00 98.19 81 HIS A CA 1
ATOM 646 C C . HIS A 1 81 ? -21.163 8.465 13.968 1.00 98.19 81 HIS A C 1
ATOM 648 O O . HIS A 1 81 ? -21.634 9.224 13.120 1.00 98.19 81 HIS A O 1
ATOM 654 N N . GLY A 1 82 ? -21.732 7.289 14.253 1.00 98.06 82 GLY A N 1
ATOM 655 C CA . GLY A 1 82 ? -22.938 6.782 13.595 1.00 98.06 82 GLY A CA 1
ATOM 656 C C . GLY A 1 82 ? -22.724 6.288 12.160 1.00 98.06 82 GLY A C 1
ATOM 657 O O . GLY A 1 82 ? -23.682 6.234 11.389 1.00 98.06 82 GLY A O 1
ATOM 658 N N . PHE A 1 83 ? -21.490 5.942 11.787 1.00 98.00 83 PHE A N 1
ATOM 659 C CA . PHE A 1 83 ? -21.155 5.362 10.487 1.00 98.00 83 PHE A CA 1
ATOM 660 C C . PHE A 1 83 ? -21.134 3.831 10.552 1.00 98.00 83 PHE A C 1
ATOM 662 O O . PHE A 1 83 ? -20.667 3.240 11.524 1.00 98.00 83 PHE A O 1
ATOM 669 N N . VAL A 1 84 ? -21.575 3.188 9.469 1.00 96.12 84 VAL A N 1
ATOM 670 C CA . VAL A 1 84 ? -21.273 1.779 9.190 1.00 96.12 84 VAL A CA 1
ATOM 671 C C . VAL A 1 84 ? -19.999 1.760 8.349 1.00 96.12 84 VAL A C 1
ATOM 673 O O . VAL A 1 84 ? -19.993 2.285 7.238 1.00 96.12 84 VAL A O 1
ATOM 676 N N . LEU A 1 85 ? -18.907 1.226 8.897 1.00 93.81 85 LEU A N 1
ATOM 677 C CA . LEU A 1 85 ? -17.623 1.171 8.200 1.00 93.81 85 LEU A CA 1
ATOM 678 C C . LEU A 1 85 ? -17.656 0.065 7.134 1.00 93.81 85 LEU A C 1
ATOM 680 O O . LEU A 1 85 ? -17.777 -1.107 7.476 1.00 93.81 85 LEU A O 1
ATOM 684 N N . GLU A 1 86 ? -17.562 0.441 5.858 1.00 89.94 86 GLU A N 1
ATOM 685 C CA . GLU A 1 86 ? -17.560 -0.507 4.729 1.00 89.94 86 GLU A CA 1
ATOM 686 C C . GLU A 1 86 ? -16.144 -0.931 4.320 1.00 89.94 86 GLU A C 1
ATOM 688 O O . GLU A 1 86 ? -15.917 -2.080 3.949 1.00 89.94 86 GLU A O 1
ATOM 693 N N . SER A 1 87 ? -15.189 -0.004 4.380 1.00 87.94 87 SER A N 1
ATOM 694 C CA . SER A 1 87 ? -13.779 -0.237 4.070 1.00 87.94 87 SER A CA 1
ATOM 695 C C . SER A 1 87 ? -12.919 0.887 4.641 1.00 87.94 87 SER A C 1
ATOM 697 O O . SER A 1 87 ? -13.427 1.924 5.081 1.00 87.94 87 SER A O 1
ATOM 699 N N . HIS A 1 88 ? -11.604 0.694 4.623 1.00 89.81 88 HIS A N 1
ATOM 700 C CA . HIS A 1 88 ? -10.648 1.757 4.889 1.00 89.81 88 HIS A CA 1
ATOM 701 C C . HIS A 1 88 ? -9.377 1.559 4.058 1.00 89.81 88 HIS A C 1
ATOM 703 O O . HIS A 1 88 ? -9.182 0.546 3.390 1.00 89.81 88 HIS A O 1
ATOM 709 N N . THR A 1 89 ? -8.510 2.563 4.091 1.00 87.31 89 THR A N 1
ATOM 710 C CA . THR A 1 89 ? -7.152 2.478 3.561 1.00 87.31 89 THR A CA 1
ATOM 711 C C . THR A 1 89 ? -6.242 3.156 4.564 1.00 87.31 89 THR A C 1
ATOM 713 O O . THR A 1 89 ? -6.413 4.350 4.831 1.00 87.31 89 THR A O 1
ATOM 716 N N . MET A 1 90 ? -5.283 2.421 5.124 1.00 90.56 90 MET A N 1
ATOM 717 C CA . MET A 1 90 ? -4.311 2.986 6.048 1.00 90.56 90 MET A CA 1
ATOM 718 C C . MET A 1 90 ? -2.889 2.841 5.511 1.00 90.56 90 MET A C 1
ATOM 720 O O . MET A 1 90 ? -2.424 1.790 5.081 1.00 90.56 90 MET A O 1
ATOM 724 N N . MET A 1 91 ? -2.190 3.973 5.532 1.00 89.56 91 MET A N 1
ATOM 725 C CA . MET A 1 91 ? -0.830 4.103 5.038 1.00 89.56 91 MET A CA 1
ATOM 726 C C . MET A 1 91 ? -0.020 4.898 6.050 1.00 89.56 91 MET A C 1
ATOM 728 O O . MET A 1 91 ? -0.389 6.009 6.437 1.00 89.56 91 MET A O 1
ATOM 732 N N . LEU A 1 92 ? 1.105 4.336 6.473 1.00 93.44 92 LEU A N 1
ATOM 733 C CA . LEU A 1 92 ? 2.048 4.983 7.372 1.00 93.44 92 LEU A CA 1
ATOM 734 C C . LEU A 1 92 ? 3.300 5.370 6.592 1.00 93.44 92 LEU A C 1
ATOM 736 O O . LEU A 1 92 ? 3.959 4.527 5.994 1.00 93.44 92 LEU A O 1
ATOM 740 N N . TYR A 1 93 ? 3.668 6.647 6.619 1.00 92.88 93 TYR A N 1
ATOM 741 C CA . TYR A 1 93 ? 4.862 7.140 5.935 1.00 92.88 93 TYR A CA 1
ATOM 742 C C . TYR A 1 93 ? 5.999 7.349 6.931 1.00 92.88 93 TYR A C 1
ATOM 744 O O . TYR A 1 93 ? 5.861 8.062 7.924 1.00 92.88 93 TYR A O 1
ATOM 752 N N . GLY A 1 94 ? 7.149 6.737 6.662 1.00 93.06 94 GLY A N 1
ATOM 753 C CA . GLY A 1 94 ? 8.293 6.773 7.568 1.00 93.06 94 GLY A CA 1
ATOM 754 C C . GLY A 1 94 ? 9.630 6.599 6.863 1.00 93.06 94 GLY A C 1
ATOM 755 O O . GLY A 1 94 ? 9.754 6.777 5.653 1.00 93.06 94 GLY A O 1
ATOM 756 N N . MET A 1 95 ? 10.662 6.255 7.628 1.00 96.06 95 MET A N 1
ATOM 757 C CA . MET A 1 95 ? 11.977 5.889 7.105 1.00 96.06 95 MET A CA 1
ATOM 758 C C . MET A 1 95 ? 12.258 4.441 7.487 1.00 96.06 95 MET A C 1
ATOM 760 O O . MET A 1 95 ? 12.183 4.090 8.664 1.00 96.06 95 MET A O 1
ATOM 764 N N . CYS A 1 96 ? 12.586 3.596 6.510 1.00 95.88 96 CYS A N 1
ATOM 765 C CA . CYS A 1 96 ? 12.910 2.206 6.803 1.00 95.88 96 CYS A CA 1
ATOM 766 C C . CYS A 1 96 ? 14.237 2.096 7.583 1.00 95.88 96 CYS A C 1
ATOM 768 O O . CYS A 1 96 ? 15.084 2.996 7.496 1.00 95.88 96 CYS A O 1
ATOM 770 N N . PRO A 1 97 ? 14.470 0.979 8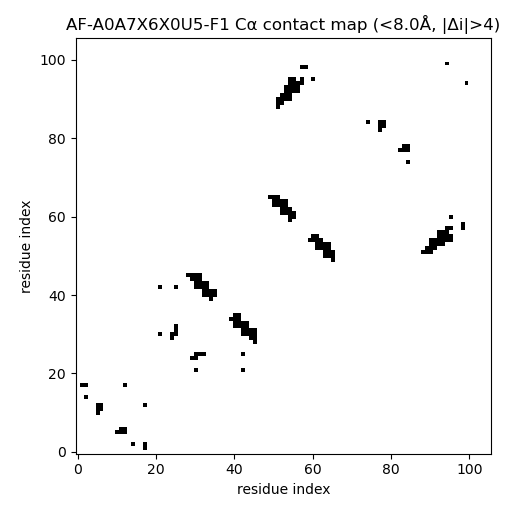.300 1.00 95.94 97 PRO A N 1
ATOM 771 C CA . PRO A 1 97 ? 15.692 0.782 9.079 1.00 95.94 97 PRO A CA 1
ATOM 772 C C . PRO A 1 97 ? 16.983 0.930 8.264 1.00 95.94 97 PRO A C 1
ATOM 774 O O . PRO A 1 97 ? 17.968 1.457 8.775 1.00 95.94 97 PRO A O 1
ATOM 777 N N . ASP A 1 98 ? 16.978 0.508 6.996 1.00 95.31 98 ASP A N 1
ATOM 778 C CA . ASP A 1 98 ? 18.134 0.620 6.099 1.00 95.31 98 ASP A CA 1
ATOM 779 C C . ASP A 1 98 ? 18.498 2.089 5.847 1.00 95.31 98 ASP A C 1
ATOM 781 O O . ASP A 1 98 ? 19.615 2.513 6.140 1.00 95.31 98 ASP A O 1
ATOM 785 N N . CYS A 1 99 ? 17.528 2.899 5.414 1.00 95.12 99 CYS A N 1
ATOM 786 C CA . CYS A 1 99 ? 17.730 4.327 5.174 1.00 95.12 99 CYS A CA 1
ATOM 787 C C . CYS A 1 99 ? 18.062 5.100 6.459 1.00 95.12 99 CYS A C 1
ATOM 789 O O . CYS A 1 99 ? 18.892 6.013 6.434 1.00 95.12 99 CYS A O 1
ATOM 791 N N . ALA A 1 100 ? 17.461 4.720 7.591 1.00 94.38 100 ALA A N 1
ATOM 792 C CA . ALA A 1 100 ? 17.740 5.337 8.885 1.00 94.38 100 ALA A CA 1
ATOM 793 C C . ALA A 1 100 ? 19.183 5.089 9.345 1.00 94.38 100 ALA A C 1
ATOM 795 O O . ALA A 1 100 ? 19.834 6.006 9.851 1.00 94.38 100 ALA A O 1
ATOM 796 N N . ARG A 1 101 ? 19.720 3.880 9.126 1.00 92.88 101 ARG A N 1
ATOM 797 C CA . ARG A 1 101 ? 21.127 3.557 9.414 1.00 92.88 101 ARG A CA 1
ATOM 798 C C . ARG A 1 101 ? 22.095 4.332 8.522 1.00 92.88 101 ARG A C 1
ATOM 800 O O . ARG A 1 101 ? 23.079 4.868 9.031 1.00 92.88 101 ARG A O 1
ATOM 807 N N . THR A 1 102 ? 21.802 4.449 7.226 1.00 83.56 102 THR A N 1
ATOM 808 C CA . THR A 1 102 ? 22.639 5.212 6.283 1.00 83.56 102 THR A CA 1
ATOM 809 C C . THR A 1 102 ? 22.679 6.706 6.615 1.00 83.56 102 THR A C 1
ATOM 811 O O . THR A 1 102 ? 23.703 7.350 6.412 1.00 83.56 102 THR A O 1
ATOM 814 N N . LYS A 1 103 ? 21.598 7.275 7.170 1.00 72.19 103 LYS A N 1
ATOM 815 C CA . LYS A 1 103 ? 21.604 8.670 7.639 1.00 72.19 103 LYS A CA 1
ATOM 816 C C . LYS A 1 103 ? 22.419 8.898 8.911 1.00 72.19 103 LYS A C 1
ATOM 818 O O . LYS A 1 103 ? 22.944 9.986 9.067 1.00 72.19 103 LYS A O 1
ATOM 823 N N . ARG A 1 104 ? 22.511 7.918 9.817 1.00 62.22 104 ARG A N 1
ATOM 824 C CA . ARG A 1 104 ? 23.239 8.056 11.098 1.00 62.22 104 ARG A CA 1
ATOM 825 C C . ARG A 1 104 ? 24.761 7.951 10.974 1.00 62.22 104 ARG A C 1
ATOM 827 O O . ARG A 1 104 ? 25.463 8.234 11.935 1.00 62.22 104 ARG A O 1
ATOM 834 N N . THR A 1 105 ? 25.254 7.482 9.833 1.00 55.84 105 THR A N 1
ATOM 835 C CA . THR A 1 105 ? 26.688 7.311 9.538 1.00 55.84 105 THR A CA 1
ATOM 836 C C . THR A 1 105 ? 27.276 8.466 8.718 1.00 55.84 105 THR A C 1
ATOM 838 O O . THR A 1 105 ? 28.451 8.421 8.364 1.00 55.84 105 THR A O 1
ATOM 841 N N . ARG A 1 106 ? 26.472 9.498 8.436 1.00 48.16 106 ARG A N 1
ATOM 842 C CA . ARG A 1 106 ? 26.890 10.801 7.907 1.00 48.16 106 ARG A CA 1
ATOM 843 C C . ARG A 1 106 ? 26.715 11.862 8.981 1.00 48.16 106 ARG A C 1
ATOM 845 O O . ARG A 1 106 ? 27.509 12.821 8.948 1.00 48.16 106 ARG A O 1
#